Protein AF-A0A2J6S8H1-F1 (afdb_monomer_lite)

Radius of gyration: 20.39 Å; chains: 1; bounding box: 38×43×84 Å

Structure (mmCIF, N/CA/C/O backbone):
data_AF-A0A2J6S8H1-F1
#
_entry.id   AF-A0A2J6S8H1-F1
#
loop_
_atom_site.group_PDB
_atom_site.id
_atom_site.type_symbol
_atom_site.label_atom_id
_atom_site.label_alt_id
_atom_site.label_comp_id
_atom_site.label_asym_id
_atom_site.label_entity_id
_atom_site.label_seq_id
_atom_site.pdbx_PDB_ins_code
_atom_site.Cartn_x
_atom_site.Cartn_y
_atom_site.Cartn_z
_atom_site.occupancy
_atom_site.B_iso_or_equiv
_atom_site.auth_seq_id
_atom_site.auth_comp_id
_atom_site.auth_asym_id
_atom_site.auth_atom_id
_atom_site.pdbx_PDB_model_num
ATOM 1 N N . MET A 1 1 ? 2.948 19.031 67.220 1.00 46.66 1 MET A N 1
ATOM 2 C CA . MET A 1 1 ? 2.967 17.774 66.446 1.00 46.66 1 MET A CA 1
ATOM 3 C C . MET A 1 1 ? 2.296 18.075 65.120 1.00 46.66 1 MET A C 1
ATOM 5 O O . MET A 1 1 ? 1.079 18.167 65.084 1.00 46.66 1 MET A O 1
ATOM 9 N N . SER A 1 2 ? 3.087 18.377 64.091 1.00 44.38 2 SER A N 1
ATOM 10 C CA . SER A 1 2 ? 2.578 18.740 62.766 1.00 44.38 2 SER A CA 1
ATOM 11 C C . SER A 1 2 ? 2.609 17.500 61.887 1.00 44.38 2 SER A C 1
ATOM 13 O O . SER A 1 2 ? 3.680 16.959 61.618 1.00 44.38 2 SER A O 1
ATOM 15 N N . SER A 1 3 ? 1.433 17.024 61.498 1.00 51.28 3 SER A N 1
ATOM 16 C CA . SER A 1 3 ? 1.274 15.917 60.564 1.00 51.28 3 SER A CA 1
ATOM 17 C C . SER A 1 3 ? 1.615 16.411 59.159 1.00 51.28 3 SER A C 1
ATOM 19 O O . SER A 1 3 ? 0.850 17.172 58.571 1.00 51.28 3 SER A O 1
ATOM 21 N N . ASN A 1 4 ? 2.766 15.994 58.631 1.00 50.28 4 ASN A N 1
ATOM 22 C CA . ASN A 1 4 ? 3.055 16.100 57.205 1.00 50.28 4 ASN A CA 1
ATOM 23 C C . ASN A 1 4 ? 2.111 15.142 56.468 1.00 50.28 4 ASN A C 1
ATOM 25 O O . ASN A 1 4 ? 2.288 13.926 56.533 1.00 50.28 4 ASN A O 1
ATOM 29 N N . LEU A 1 5 ? 1.098 15.691 55.794 1.00 55.69 5 LEU A N 1
ATOM 30 C CA . LEU A 1 5 ? 0.393 14.976 54.737 1.00 55.69 5 LEU A CA 1
ATOM 31 C C . LEU A 1 5 ? 1.364 14.825 53.566 1.00 55.69 5 LEU A C 1
ATOM 33 O O . LEU A 1 5 ? 1.708 15.799 52.905 1.00 55.69 5 LEU A O 1
ATOM 37 N N . SER A 1 6 ? 1.847 13.606 53.354 1.00 58.78 6 SER A N 1
ATOM 38 C CA . SER A 1 6 ? 2.499 13.231 52.106 1.00 58.78 6 SER A CA 1
ATOM 39 C C . SER A 1 6 ? 1.424 13.092 51.035 1.00 58.78 6 SER A C 1
ATOM 41 O O . SER A 1 6 ? 0.525 12.261 51.174 1.00 58.78 6 SER A O 1
ATOM 43 N N . ASP A 1 7 ? 1.511 13.911 49.990 1.00 62.19 7 ASP A N 1
ATOM 44 C CA . ASP A 1 7 ? 0.721 13.726 48.776 1.00 62.19 7 ASP A CA 1
ATOM 45 C C . ASP A 1 7 ? 0.947 12.308 48.217 1.00 62.19 7 ASP A C 1
ATOM 47 O O . ASP A 1 7 ? 2.074 11.793 48.273 1.00 62.19 7 ASP A O 1
ATOM 51 N N . PRO A 1 8 ? -0.095 11.642 47.688 1.00 61.19 8 PRO A N 1
ATOM 52 C CA . PRO A 1 8 ? 0.080 10.351 47.045 1.00 61.19 8 PRO A CA 1
ATOM 53 C C . PRO A 1 8 ? 0.972 10.506 45.802 1.00 61.19 8 PRO A C 1
ATOM 55 O O . PRO A 1 8 ? 0.865 11.507 45.086 1.00 61.19 8 PRO A O 1
ATOM 58 N N . PRO A 1 9 ? 1.841 9.524 45.506 1.00 57.84 9 PRO A N 1
ATOM 59 C CA . PRO A 1 9 ? 2.640 9.552 44.294 1.00 57.84 9 PRO A CA 1
ATOM 60 C C . PRO A 1 9 ? 1.706 9.542 43.083 1.00 57.84 9 PRO A C 1
ATOM 62 O O . PRO A 1 9 ? 0.873 8.647 42.929 1.00 57.84 9 PRO A O 1
ATOM 65 N N . ILE A 1 10 ? 1.855 10.554 42.228 1.00 55.47 10 ILE A N 1
ATOM 66 C CA . ILE A 1 10 ? 1.259 10.592 40.895 1.00 55.47 10 ILE A CA 1
ATOM 67 C C . ILE A 1 10 ? 1.751 9.332 40.181 1.00 55.47 10 ILE A C 1
ATOM 69 O O . ILE A 1 10 ? 2.945 9.185 39.917 1.00 55.47 10 ILE A O 1
ATOM 73 N N . SER A 1 11 ? 0.839 8.389 39.946 1.00 52.41 11 SER A N 1
ATOM 74 C CA . SER A 1 11 ? 1.116 7.220 39.118 1.00 52.41 11 SER A CA 1
ATOM 75 C C . SER A 1 11 ? 1.565 7.743 37.751 1.00 52.41 11 SER A C 1
ATOM 77 O O . SER A 1 11 ? 0.863 8.600 37.207 1.00 52.41 11 SER A O 1
ATOM 79 N N . PRO A 1 12 ? 2.723 7.324 37.207 1.00 50.91 12 PRO A N 1
ATOM 80 C CA . PRO A 1 12 ? 3.054 7.674 35.841 1.00 50.91 12 PRO A CA 1
ATOM 81 C C . PRO A 1 12 ? 1.956 7.060 34.978 1.00 50.91 12 PRO A C 1
ATOM 83 O O . PRO A 1 12 ? 1.845 5.841 34.877 1.00 50.91 12 PRO A O 1
ATOM 86 N N . GLU A 1 13 ? 1.090 7.901 34.415 1.00 48.16 13 GLU A N 1
ATOM 87 C CA . GLU A 1 13 ? 0.293 7.494 33.272 1.00 48.16 13 GLU A CA 1
ATOM 88 C C . GLU A 1 13 ? 1.306 7.021 32.231 1.00 48.16 13 GLU A C 1
ATOM 90 O O . GLU A 1 13 ? 2.008 7.838 31.627 1.00 48.16 13 GLU A O 1
ATOM 95 N N . ASP A 1 14 ? 1.427 5.700 32.077 1.00 43.25 14 ASP A N 1
ATOM 96 C CA . ASP A 1 14 ? 2.085 5.054 30.950 1.00 43.25 14 ASP A CA 1
ATOM 97 C C . ASP A 1 14 ? 1.321 5.481 29.695 1.00 43.25 14 ASP A C 1
ATOM 99 O O . ASP A 1 14 ? 0.486 4.770 29.133 1.00 43.25 14 ASP A O 1
ATOM 103 N N . THR A 1 15 ? 1.592 6.705 29.256 1.00 48.50 15 THR A N 1
ATOM 104 C CA . THR A 1 15 ? 1.266 7.208 27.936 1.00 48.50 15 THR A CA 1
ATOM 105 C C . THR A 1 15 ? 2.182 6.448 27.002 1.00 48.50 15 THR A C 1
ATOM 107 O O . THR A 1 15 ? 3.254 6.916 26.625 1.00 48.50 15 THR A O 1
ATOM 110 N N . THR A 1 16 ? 1.779 5.215 26.688 1.00 57.75 16 THR A N 1
ATOM 111 C CA . THR A 1 16 ? 2.450 4.337 25.737 1.00 57.75 16 THR A CA 1
ATOM 112 C C . THR A 1 16 ? 2.501 5.097 24.421 1.00 57.75 16 THR A C 1
ATOM 114 O O . THR A 1 16 ? 1.522 5.195 23.681 1.00 57.75 16 THR A O 1
ATOM 117 N N . THR A 1 17 ? 3.622 5.769 24.193 1.00 70.94 17 THR A N 1
ATOM 118 C CA . THR A 1 17 ? 3.774 6.691 23.081 1.00 70.94 17 THR A CA 1
ATOM 119 C C . THR A 1 17 ? 4.040 5.823 21.865 1.00 70.94 17 THR A C 1
ATOM 121 O O . THR A 1 17 ? 5.000 5.052 21.851 1.00 70.94 17 THR A O 1
ATOM 124 N N . LEU A 1 18 ? 3.156 5.878 20.866 1.00 82.06 18 LEU A N 1
ATOM 125 C CA . LEU A 1 18 ? 3.321 5.076 19.654 1.00 82.06 18 LEU A CA 1
ATOM 126 C C . LEU A 1 18 ? 4.659 5.431 18.980 1.00 82.06 18 LEU A C 1
ATOM 128 O O . LEU A 1 18 ? 4.986 6.620 18.885 1.00 82.06 18 LEU A O 1
ATOM 132 N N . PRO A 1 19 ? 5.432 4.436 18.506 1.00 85.88 19 PRO A N 1
ATOM 133 C CA . PRO A 1 19 ? 6.733 4.691 17.905 1.00 85.88 19 PRO A CA 1
ATOM 134 C C . PRO A 1 19 ? 6.564 5.509 16.630 1.00 85.88 19 PRO A C 1
ATOM 136 O O . PRO A 1 19 ? 5.850 5.108 15.713 1.00 85.88 19 PRO A O 1
ATOM 139 N N . SER A 1 20 ? 7.233 6.658 16.560 1.00 86.75 20 SER A N 1
ATOM 140 C CA . SER A 1 20 ? 7.183 7.501 15.372 1.00 86.75 20 SER A CA 1
ATOM 141 C C . SER A 1 20 ? 7.892 6.824 14.197 1.00 86.75 20 SER A C 1
ATOM 143 O O . SER A 1 20 ? 8.969 6.244 14.333 1.00 86.75 20 SER A O 1
ATOM 145 N N . HIS A 1 21 ? 7.291 6.917 13.010 1.00 93.25 21 HIS A N 1
ATOM 146 C CA . HIS A 1 21 ? 7.894 6.445 11.768 1.00 93.25 21 HIS A CA 1
ATOM 147 C C . HIS A 1 21 ? 7.680 7.492 10.666 1.00 93.25 21 HIS A C 1
ATOM 149 O O . HIS A 1 21 ? 6.562 7.988 10.532 1.00 93.25 21 HIS A O 1
ATOM 155 N N . PRO A 1 22 ? 8.686 7.828 9.834 1.00 90.88 22 PRO A N 1
ATOM 156 C CA . PRO A 1 22 ? 8.583 8.912 8.845 1.00 90.88 22 PRO A CA 1
ATOM 157 C C . PRO A 1 22 ? 7.458 8.734 7.811 1.00 90.88 22 PRO A C 1
ATOM 159 O O . PRO A 1 22 ? 6.996 9.709 7.226 1.00 90.88 22 PRO A O 1
ATOM 162 N N . THR A 1 23 ? 6.998 7.503 7.581 1.00 94.88 23 THR A N 1
ATOM 163 C CA . THR A 1 23 ? 5.874 7.216 6.670 1.00 94.88 23 THR A CA 1
ATOM 164 C C . THR A 1 23 ? 4.516 7.172 7.349 1.00 94.88 23 THR A C 1
ATOM 166 O O . THR A 1 23 ? 3.512 7.152 6.639 1.00 94.88 23 THR A O 1
ATOM 169 N N . LEU A 1 24 ? 4.474 7.125 8.683 1.00 96.31 24 LEU A N 1
ATOM 170 C CA . LEU A 1 24 ? 3.252 7.005 9.465 1.00 96.31 24 LEU A CA 1
ATOM 171 C C . LEU A 1 24 ? 2.921 8.350 10.101 1.00 96.31 24 LEU A C 1
ATOM 173 O O . LEU A 1 24 ? 3.718 8.928 10.835 1.00 96.31 24 LEU A O 1
ATOM 177 N N . LYS A 1 25 ? 1.717 8.850 9.845 1.00 95.94 25 LYS A N 1
ATOM 178 C CA . LYS A 1 25 ? 1.231 10.086 10.459 1.00 95.94 25 LYS A CA 1
ATOM 179 C C . LYS A 1 25 ? -0.225 9.937 10.846 1.00 95.94 25 LYS A C 1
ATOM 181 O O . LYS A 1 25 ? -1.050 9.584 10.011 1.00 95.94 25 LYS A O 1
ATOM 186 N N . ILE A 1 26 ? -0.560 10.264 12.087 1.00 93.56 26 ILE A N 1
ATOM 187 C CA . ILE A 1 26 ? -1.957 10.337 12.513 1.00 93.56 26 ILE A CA 1
ATOM 188 C C . ILE A 1 26 ? -2.487 11.752 12.276 1.00 93.56 26 ILE A C 1
ATOM 190 O O . ILE A 1 26 ? -1.808 12.749 12.519 1.00 93.56 26 ILE A O 1
ATOM 194 N N . THR A 1 27 ? -3.715 11.858 11.779 1.00 93.31 27 THR A N 1
ATOM 195 C CA . THR A 1 27 ? -4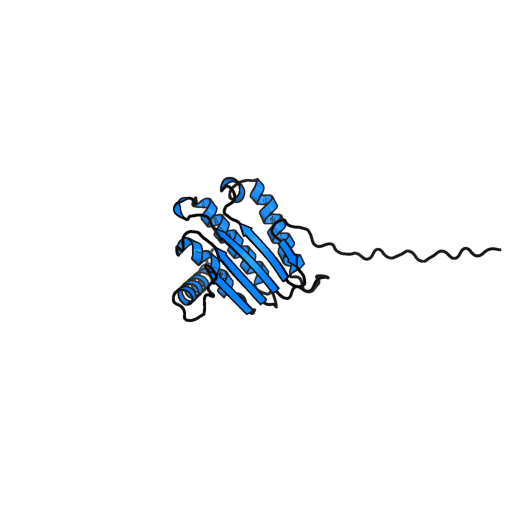.478 13.110 11.728 1.00 93.31 27 THR A CA 1
ATOM 196 C C . THR A 1 27 ? -5.926 12.804 12.113 1.00 93.31 27 THR A C 1
ATOM 198 O O . THR A 1 27 ? -6.667 12.172 11.358 1.00 93.31 27 THR A O 1
ATOM 201 N N . GLY A 1 28 ? -6.323 13.196 13.328 1.00 90.88 28 GLY A N 1
ATOM 202 C CA . GLY A 1 28 ? -7.595 12.779 13.928 1.00 90.88 28 GLY A CA 1
ATOM 203 C C . GLY A 1 28 ? -7.645 11.261 14.141 1.00 90.88 28 GLY A C 1
ATOM 204 O O . GLY A 1 28 ? -6.770 10.701 14.791 1.00 90.88 28 GLY A O 1
ATOM 205 N N . ILE A 1 29 ? -8.649 10.601 13.555 1.00 93.31 29 ILE A N 1
ATOM 206 C CA . ILE A 1 29 ? -8.831 9.132 13.567 1.00 93.31 29 ILE A CA 1
ATOM 207 C C . ILE A 1 29 ? -8.295 8.449 12.295 1.00 93.31 29 ILE A C 1
ATOM 209 O O . ILE A 1 29 ? -8.633 7.297 12.009 1.00 93.31 29 ILE A O 1
ATOM 213 N N . THR A 1 30 ? -7.521 9.181 11.483 1.00 95.75 30 THR A N 1
ATOM 214 C CA . THR A 1 30 ? -6.939 8.673 10.236 1.00 95.75 30 THR A CA 1
ATOM 215 C C . THR A 1 30 ? -5.449 8.417 10.410 1.00 95.75 30 THR A C 1
ATOM 217 O O . THR A 1 30 ? -4.700 9.337 10.737 1.00 95.75 30 THR A O 1
ATOM 220 N N . LEU A 1 31 ? -5.014 7.188 10.132 1.00 96.81 31 LEU A N 1
ATOM 221 C CA . LEU A 1 31 ? -3.607 6.858 9.947 1.00 96.81 31 LEU A CA 1
ATOM 222 C C . LEU A 1 31 ? -3.241 7.036 8.473 1.00 96.81 31 LEU A C 1
ATOM 224 O O . LEU A 1 31 ? -3.841 6.422 7.592 1.00 96.81 31 LEU A O 1
ATOM 228 N N . HIS A 1 32 ? -2.250 7.872 8.206 1.00 97.75 32 HIS A N 1
ATOM 229 C CA . HIS A 1 32 ? -1.644 8.044 6.896 1.00 97.75 32 HIS A CA 1
ATOM 230 C C . HIS A 1 32 ? -0.388 7.180 6.812 1.00 97.75 32 HIS A C 1
ATOM 232 O O . HIS A 1 32 ? 0.468 7.272 7.687 1.00 97.75 32 HIS A O 1
ATOM 238 N N . LEU A 1 33 ? -0.282 6.379 5.753 1.00 98.00 33 LEU A N 1
ATOM 239 C CA . LEU A 1 33 ? 0.896 5.593 5.399 1.00 98.00 33 LEU A CA 1
ATOM 240 C C . LEU A 1 33 ? 1.380 6.024 4.011 1.00 98.00 33 LEU A C 1
ATOM 242 O O . LEU A 1 33 ? 0.708 5.750 3.019 1.00 98.00 33 LEU A O 1
ATOM 246 N N . THR A 1 34 ? 2.537 6.675 3.928 1.00 97.06 34 THR A N 1
ATOM 247 C CA . THR A 1 34 ? 3.093 7.177 2.660 1.00 97.06 34 THR A CA 1
ATOM 248 C C . THR A 1 34 ? 4.322 6.378 2.247 1.00 97.06 34 THR A C 1
ATOM 250 O O . THR A 1 34 ? 5.337 6.416 2.933 1.00 97.06 34 THR A O 1
ATOM 253 N N . LEU A 1 35 ? 4.260 5.688 1.110 1.00 95.50 35 LEU A N 1
ATOM 254 C CA . LEU A 1 35 ? 5.401 5.005 0.498 1.00 95.50 35 LEU A CA 1
ATOM 255 C C . LEU A 1 35 ? 5.739 5.678 -0.830 1.00 95.50 35 LEU A C 1
ATOM 257 O O . LEU A 1 35 ? 5.048 5.483 -1.834 1.00 95.50 35 LEU A O 1
ATOM 261 N N . ASP A 1 36 ? 6.808 6.467 -0.820 1.00 93.81 36 ASP A N 1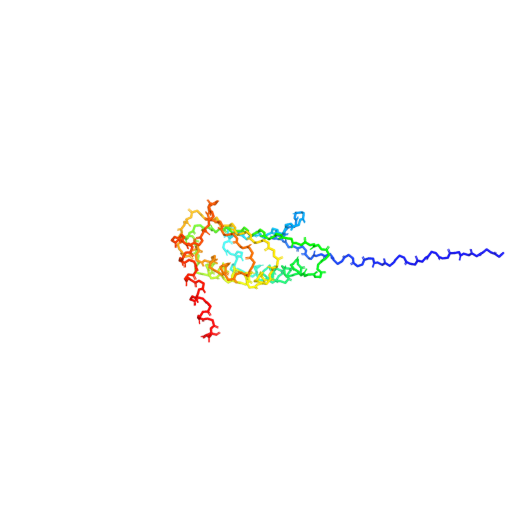
ATOM 262 C CA . ASP A 1 36 ? 7.287 7.178 -1.999 1.00 93.81 36 ASP A CA 1
ATOM 263 C C . ASP A 1 36 ? 8.521 6.499 -2.603 1.00 93.81 36 ASP A C 1
ATOM 265 O O . ASP A 1 36 ? 9.664 6.746 -2.217 1.00 93.81 36 ASP A O 1
ATOM 269 N N . PHE A 1 37 ? 8.290 5.642 -3.596 1.00 92.50 37 PHE A N 1
ATOM 270 C CA . PHE A 1 37 ? 9.356 4.930 -4.293 1.00 92.50 37 PHE A CA 1
ATOM 271 C C . PHE A 1 37 ? 10.109 5.795 -5.316 1.00 92.50 37 PHE A C 1
ATOM 273 O O . PHE A 1 37 ? 10.912 5.254 -6.076 1.00 92.50 37 PHE A O 1
ATOM 280 N N . THR A 1 38 ? 9.858 7.110 -5.370 1.00 89.62 38 THR A N 1
ATOM 281 C CA . THR A 1 38 ? 10.614 8.042 -6.223 1.00 89.62 38 THR A CA 1
ATOM 282 C C . THR A 1 38 ? 11.931 8.504 -5.601 1.00 89.62 38 THR A C 1
ATOM 284 O O . THR A 1 38 ? 12.766 9.065 -6.312 1.00 89.62 38 THR A O 1
ATOM 287 N N . LEU A 1 39 ? 12.166 8.205 -4.314 1.00 81.06 39 LEU A N 1
ATOM 288 C CA . LEU A 1 39 ? 13.495 8.334 -3.707 1.00 81.06 39 LEU A CA 1
ATOM 289 C C . LEU A 1 39 ? 14.548 7.565 -4.531 1.00 81.06 39 LEU A C 1
ATOM 291 O O . LEU A 1 39 ? 14.200 6.576 -5.191 1.00 81.06 39 LEU A O 1
ATOM 295 N N . PRO A 1 40 ? 15.835 7.973 -4.480 1.00 84.69 40 PRO A N 1
ATOM 296 C CA . PRO A 1 40 ? 16.904 7.285 -5.195 1.00 84.69 40 PRO A CA 1
ATOM 297 C C . PRO A 1 40 ? 16.814 5.771 -5.002 1.00 84.69 40 PRO A C 1
ATOM 299 O O . PRO A 1 40 ? 16.689 5.286 -3.878 1.00 84.69 40 PRO A O 1
ATOM 302 N N . SER A 1 41 ? 16.864 5.010 -6.100 1.00 80.88 41 SER A N 1
ATOM 303 C CA . SER A 1 41 ? 16.668 3.551 -6.056 1.00 80.88 41 SER A CA 1
ATOM 304 C C . SER A 1 41 ? 17.629 2.855 -5.087 1.00 80.88 41 SER A C 1
ATOM 306 O O . SER A 1 41 ? 17.270 1.835 -4.507 1.00 80.88 41 SER A O 1
ATOM 308 N N . THR A 1 42 ? 18.814 3.440 -4.884 1.00 86.81 42 THR A N 1
ATOM 309 C CA . THR A 1 42 ? 19.842 2.995 -3.939 1.00 86.81 42 THR A CA 1
ATOM 310 C C . THR A 1 42 ? 19.359 2.936 -2.496 1.00 86.81 42 THR A C 1
ATOM 312 O O . THR A 1 42 ? 19.804 2.048 -1.783 1.00 86.81 42 THR A O 1
ATOM 315 N N . PHE A 1 43 ? 18.433 3.805 -2.075 1.00 91.81 43 PHE A N 1
ATOM 316 C CA . PHE A 1 43 ? 17.824 3.724 -0.748 1.00 91.81 43 PHE A CA 1
ATOM 317 C C . PHE A 1 43 ? 17.060 2.402 -0.609 1.00 91.81 43 PHE A C 1
ATOM 319 O O . PHE A 1 43 ? 17.454 1.542 0.167 1.00 91.81 43 PHE A O 1
ATOM 326 N N . TRP A 1 44 ? 16.040 2.183 -1.447 1.00 92.12 44 TRP A N 1
ATOM 327 C CA . TRP A 1 44 ? 15.127 1.028 -1.383 1.00 92.12 44 TRP A CA 1
ATOM 328 C C . TRP A 1 44 ? 15.788 -0.337 -1.601 1.00 92.12 44 TRP A C 1
ATOM 330 O O . TRP A 1 44 ? 15.211 -1.367 -1.255 1.00 92.12 44 TRP A O 1
ATOM 340 N N . THR A 1 45 ? 16.962 -0.374 -2.224 1.00 92.75 45 THR A N 1
ATOM 341 C CA . THR A 1 45 ? 17.712 -1.617 -2.451 1.00 92.75 45 THR A CA 1
ATOM 342 C C . THR A 1 45 ? 18.991 -1.711 -1.623 1.00 92.75 45 THR A C 1
ATOM 344 O O . THR A 1 45 ? 19.697 -2.708 -1.746 1.00 92.75 45 THR A O 1
ATOM 347 N N . GLY A 1 46 ? 19.317 -0.684 -0.838 1.00 91.69 46 GLY A N 1
ATOM 348 C CA . GLY A 1 46 ? 20.542 -0.589 -0.048 1.00 91.69 46 GLY A CA 1
ATOM 349 C C . GLY A 1 46 ? 20.348 -0.965 1.420 1.00 91.69 46 GLY A C 1
ATOM 350 O O . GLY A 1 46 ? 19.252 -1.311 1.863 1.00 91.69 46 GLY A O 1
ATOM 351 N N . GLU A 1 47 ? 21.434 -0.878 2.187 1.00 94.25 47 GLU A N 1
ATOM 352 C CA . GLU A 1 47 ? 21.456 -1.255 3.606 1.00 94.25 47 GLU A CA 1
ATOM 353 C C . GLU A 1 47 ? 20.576 -0.352 4.476 1.00 94.25 47 GLU A C 1
ATOM 355 O O . GLU A 1 47 ? 19.932 -0.844 5.398 1.00 94.25 47 GLU A O 1
ATOM 360 N N . GLU A 1 48 ? 20.463 0.939 4.144 1.00 90.50 48 GLU A N 1
ATOM 361 C CA . GLU A 1 48 ? 19.633 1.910 4.875 1.00 90.50 48 GLU A CA 1
ATOM 362 C C . GLU A 1 48 ? 18.141 1.544 4.879 1.00 90.50 48 GLU A C 1
ATOM 364 O O . GLU A 1 48 ? 17.419 1.836 5.836 1.00 90.50 48 GLU A O 1
ATOM 369 N N . PHE A 1 49 ? 17.663 0.856 3.838 1.00 94.06 49 PHE A N 1
ATOM 370 C CA . PHE A 1 49 ? 16.277 0.405 3.777 1.00 94.06 49 PHE A CA 1
ATOM 371 C C . PHE A 1 49 ? 15.985 -0.760 4.727 1.00 94.06 49 PHE A C 1
ATOM 373 O O . PHE A 1 49 ? 14.835 -0.949 5.117 1.00 94.06 49 PHE A O 1
ATOM 380 N N . ILE A 1 50 ? 16.988 -1.537 5.142 1.00 94.38 50 ILE A N 1
ATOM 381 C CA . ILE A 1 50 ? 16.786 -2.688 6.031 1.00 94.38 50 ILE A CA 1
ATOM 382 C C . ILE A 1 50 ? 16.194 -2.263 7.389 1.00 94.38 50 ILE A C 1
ATOM 384 O O . ILE A 1 50 ? 15.103 -2.751 7.711 1.00 94.38 50 ILE A O 1
ATOM 388 N N . PRO A 1 51 ? 16.827 -1.359 8.171 1.00 95.19 51 PRO A N 1
ATOM 389 C CA . PRO A 1 51 ? 16.269 -0.907 9.444 1.00 95.19 51 PRO A CA 1
ATOM 390 C C . PRO A 1 51 ? 14.985 -0.094 9.254 1.00 95.19 51 PRO A C 1
ATOM 392 O O . PRO A 1 51 ? 14.061 -0.236 10.048 1.00 95.19 51 PRO A O 1
ATOM 395 N N . TYR A 1 52 ? 14.881 0.694 8.180 1.00 94.06 52 TYR A N 1
ATOM 396 C CA . TYR A 1 52 ? 13.666 1.441 7.840 1.00 94.06 52 TYR A CA 1
ATOM 397 C C . TYR A 1 52 ? 12.461 0.523 7.586 1.00 94.06 52 TYR A C 1
ATOM 399 O O . TYR A 1 52 ? 11.357 0.757 8.067 1.00 94.06 52 TYR A O 1
ATOM 407 N N . ARG A 1 53 ? 12.657 -0.560 6.827 1.00 95.88 53 ARG A N 1
ATOM 408 C CA . ARG A 1 53 ? 11.607 -1.546 6.567 1.00 95.88 53 ARG A CA 1
ATOM 409 C C . ARG A 1 53 ? 11.203 -2.255 7.853 1.00 95.88 53 ARG A C 1
ATOM 411 O O . ARG A 1 53 ? 10.012 -2.465 8.055 1.00 95.88 53 ARG A O 1
ATOM 418 N N . ALA A 1 54 ? 12.174 -2.660 8.671 1.00 95.38 54 ALA A N 1
ATOM 419 C CA . ALA A 1 54 ? 11.903 -3.340 9.933 1.00 95.38 54 ALA A CA 1
ATOM 420 C C . ALA A 1 54 ? 11.053 -2.453 10.854 1.00 95.38 54 ALA A C 1
ATOM 422 O O . ALA A 1 54 ? 9.942 -2.837 11.207 1.00 95.38 54 ALA A O 1
ATOM 423 N N . SER A 1 55 ? 11.492 -1.217 11.108 1.00 95.88 55 SER A N 1
ATOM 424 C CA . SER A 1 55 ? 10.763 -0.287 11.973 1.00 95.88 55 SER A CA 1
ATOM 425 C C . SER A 1 55 ? 9.359 0.031 11.457 1.00 95.88 55 SER A C 1
ATOM 427 O O . SER A 1 55 ? 8.428 0.097 12.257 1.00 95.88 55 SER A O 1
ATOM 429 N N . LEU A 1 56 ? 9.156 0.159 10.139 1.00 96.56 56 LEU A N 1
ATOM 430 C CA . LEU A 1 56 ? 7.822 0.314 9.555 1.00 96.56 56 LEU A CA 1
ATOM 431 C C . LEU A 1 56 ? 6.916 -0.888 9.850 1.00 96.56 56 LEU A C 1
ATOM 433 O O . LEU A 1 56 ? 5.772 -0.712 10.275 1.00 96.56 56 LEU A O 1
ATOM 437 N N . LEU A 1 57 ? 7.405 -2.100 9.576 1.00 96.44 57 LEU A N 1
ATOM 438 C CA . LEU A 1 57 ? 6.618 -3.326 9.719 1.00 96.44 57 LEU A CA 1
ATOM 439 C C . LEU A 1 57 ? 6.323 -3.658 11.186 1.00 96.44 57 LEU A C 1
ATOM 441 O O . LEU A 1 57 ? 5.266 -4.223 11.458 1.00 96.44 57 LEU A O 1
ATOM 445 N N . ASP A 1 58 ? 7.198 -3.248 12.102 1.00 94.81 58 ASP A N 1
ATOM 446 C CA . ASP A 1 58 ? 7.007 -3.396 13.546 1.00 94.81 58 ASP A CA 1
ATOM 447 C C . ASP A 1 58 ? 6.075 -2.316 14.115 1.00 94.81 58 ASP A C 1
ATOM 449 O O . ASP A 1 58 ? 5.249 -2.594 14.984 1.00 94.81 58 ASP A O 1
ATOM 453 N N . SER A 1 59 ? 6.154 -1.082 13.603 1.00 94.00 59 SER A N 1
ATOM 454 C CA . SER A 1 59 ? 5.355 0.039 14.114 1.00 94.00 59 SER A CA 1
ATOM 455 C C . SER A 1 59 ? 3.906 -0.015 13.640 1.00 94.00 59 SER A C 1
ATOM 457 O O . SER A 1 59 ? 2.997 0.187 14.439 1.00 94.00 59 SER A O 1
ATOM 459 N N . LEU A 1 60 ? 3.660 -0.290 12.351 1.00 95.12 60 LEU A N 1
ATOM 460 C CA . LEU A 1 60 ? 2.319 -0.221 11.753 1.00 95.12 60 LEU A CA 1
ATOM 461 C C . LEU A 1 60 ? 1.247 -1.009 12.542 1.00 95.12 60 LEU A C 1
ATOM 463 O O . LEU A 1 60 ? 0.180 -0.442 12.784 1.00 95.12 60 LEU A O 1
ATOM 467 N N . PRO A 1 61 ? 1.483 -2.258 12.991 1.00 93.31 61 PRO A N 1
ATOM 468 C CA . PRO A 1 61 ? 0.504 -3.006 13.778 1.00 93.31 61 PRO A CA 1
ATOM 469 C C . PRO A 1 61 ? 0.132 -2.335 15.102 1.00 93.31 61 PRO A C 1
ATOM 471 O O . PRO A 1 61 ? -1.018 -2.431 15.519 1.00 93.31 61 PRO A O 1
ATOM 474 N N . LEU A 1 62 ? 1.062 -1.620 15.743 1.00 92.19 62 LEU A N 1
ATOM 475 C CA . LEU A 1 62 ? 0.815 -0.943 17.020 1.00 92.19 62 LEU A CA 1
ATOM 476 C C . LEU A 1 62 ? -0.212 0.182 16.867 1.00 92.19 62 LEU A C 1
ATOM 478 O O . LEU A 1 62 ? -1.073 0.354 17.725 1.00 92.19 62 LEU A O 1
ATOM 482 N N . TYR A 1 63 ? -0.182 0.889 15.735 1.00 91.62 63 TYR A N 1
ATOM 483 C CA . TYR A 1 63 ? -1.184 1.904 15.403 1.00 91.62 63 TYR A CA 1
ATOM 484 C C . TYR A 1 63 ? -2.570 1.313 15.130 1.00 91.62 63 TYR A C 1
ATOM 486 O O . TYR A 1 63 ? -3.578 1.976 15.359 1.00 91.62 63 TYR A O 1
ATOM 494 N N . LEU A 1 64 ? -2.623 0.092 14.595 1.00 90.19 64 LEU A N 1
ATOM 495 C CA . LEU A 1 64 ? -3.863 -0.575 14.190 1.00 90.19 64 LEU A CA 1
ATOM 496 C C . LEU A 1 64 ? -4.421 -1.504 15.274 1.00 90.19 64 LEU A C 1
ATOM 498 O O . LEU A 1 64 ? -5.503 -2.066 15.096 1.00 90.19 64 LEU A O 1
ATOM 502 N N . SER A 1 65 ? -3.686 -1.685 16.374 1.00 84.81 65 SER A N 1
ATOM 503 C CA . SER A 1 65 ? -4.078 -2.566 17.466 1.00 84.81 65 SER A CA 1
ATOM 504 C C . SER A 1 65 ? -5.356 -2.058 18.145 1.00 84.81 65 SER A C 1
ATOM 506 O O . SER A 1 65 ? -5.443 -0.867 18.453 1.00 84.81 65 SER A O 1
ATOM 508 N N . PRO A 1 66 ? -6.313 -2.943 18.488 1.00 74.69 66 PRO A N 1
ATOM 509 C CA . PRO A 1 66 ? -7.471 -2.587 19.311 1.00 74.69 66 PRO A CA 1
ATOM 510 C C . PRO A 1 66 ? -7.085 -2.034 20.687 1.00 74.69 66 PRO A C 1
ATOM 512 O O . PRO A 1 66 ? -7.879 -1.348 21.320 1.00 74.69 66 PRO A O 1
ATOM 515 N N . THR A 1 67 ? -5.878 -2.359 21.157 1.00 77.06 67 THR A N 1
ATOM 516 C CA . THR A 1 67 ? -5.332 -1.906 22.442 1.00 77.06 67 THR A CA 1
ATOM 517 C C . THR A 1 67 ? -4.636 -0.550 22.350 1.00 77.06 67 THR A C 1
ATOM 519 O O . THR A 1 67 ? -4.119 -0.072 23.355 1.00 77.06 67 THR A O 1
ATOM 522 N N . SER A 1 68 ? -4.564 0.052 21.160 1.00 76.94 68 SER A N 1
ATOM 523 C CA . SER A 1 68 ? -4.000 1.387 20.995 1.00 76.94 68 SER A CA 1
ATOM 524 C C . SER A 1 68 ? -4.868 2.407 21.727 1.00 76.94 68 SER A C 1
ATOM 526 O O . SER A 1 68 ? -6.095 2.391 21.619 1.00 76.94 68 SER A O 1
ATOM 528 N N . THR A 1 69 ? -4.229 3.334 22.438 1.00 73.06 69 THR A N 1
ATOM 529 C CA . THR A 1 69 ? -4.901 4.469 23.091 1.00 73.06 69 THR A CA 1
ATOM 530 C C . THR A 1 69 ? -5.589 5.392 22.081 1.00 73.06 69 THR A C 1
ATOM 532 O O . THR A 1 69 ? -6.455 6.184 22.451 1.00 73.06 69 THR A O 1
ATOM 535 N N . GLN A 1 70 ? -5.241 5.273 20.795 1.00 79.94 70 GLN A N 1
ATOM 536 C CA . GLN A 1 70 ? -5.814 6.047 19.708 1.00 79.94 70 GLN A CA 1
ATOM 537 C C . GLN A 1 70 ? -6.652 5.166 18.777 1.00 79.94 70 GLN A C 1
ATOM 539 O O . GLN A 1 70 ? -6.142 4.287 18.086 1.00 79.94 70 GLN A O 1
ATOM 544 N N . THR A 1 71 ? -7.956 5.441 18.707 1.00 86.50 71 THR A N 1
ATOM 545 C CA . THR A 1 71 ? -8.866 4.731 17.802 1.00 86.50 71 THR A CA 1
ATOM 546 C C . THR A 1 71 ? -8.658 5.185 16.355 1.00 86.50 71 THR A C 1
ATOM 548 O O . THR A 1 71 ? -9.069 6.279 15.962 1.00 86.50 71 THR A O 1
ATOM 551 N N . ILE A 1 72 ? -8.045 4.326 15.540 1.00 92.75 72 ILE A N 1
ATOM 552 C CA . ILE A 1 72 ? -7.921 4.530 14.093 1.00 92.75 72 ILE A CA 1
ATOM 553 C C . ILE A 1 72 ? -9.149 3.948 13.393 1.00 92.75 72 ILE A C 1
ATOM 555 O O . ILE A 1 72 ? -9.351 2.738 13.371 1.00 92.75 72 ILE A O 1
ATOM 559 N N . ALA A 1 73 ? -9.961 4.810 12.781 1.00 92.69 73 ALA A N 1
ATOM 560 C CA . ALA A 1 73 ? -11.137 4.399 12.007 1.00 92.69 73 ALA A CA 1
ATOM 561 C C . ALA A 1 73 ? -10.855 4.323 10.499 1.00 92.69 73 ALA A C 1
ATOM 563 O O . ALA A 1 73 ? -11.560 3.632 9.756 1.00 92.69 73 ALA A O 1
ATOM 564 N N . LYS A 1 74 ? -9.833 5.052 10.034 1.00 95.62 74 LYS A N 1
ATOM 565 C CA . LYS A 1 74 ? -9.458 5.124 8.622 1.00 95.62 74 LYS A CA 1
ATOM 566 C C . LYS A 1 74 ? -7.954 4.950 8.439 1.00 95.62 74 LYS A C 1
ATOM 568 O O . LYS A 1 74 ? -7.163 5.614 9.098 1.00 95.62 74 LYS A O 1
ATOM 573 N N . LEU A 1 75 ? -7.571 4.124 7.475 1.00 97.25 75 LEU A N 1
ATOM 574 C CA . LEU A 1 75 ? -6.209 3.991 6.978 1.00 97.25 75 LEU A CA 1
ATOM 575 C C . LEU A 1 75 ? -6.140 4.536 5.549 1.00 97.25 75 LEU A C 1
ATOM 577 O O . LEU A 1 75 ? -6.826 4.047 4.651 1.00 97.25 75 LEU A O 1
ATOM 581 N N . LEU A 1 76 ? -5.308 5.551 5.332 1.00 97.94 76 LEU A N 1
ATOM 582 C CA . LEU A 1 76 ? -5.039 6.128 4.020 1.00 97.94 76 LEU A CA 1
ATOM 583 C C . LEU A 1 76 ? -3.611 5.779 3.589 1.00 97.94 76 LEU A C 1
ATOM 585 O O . LEU A 1 76 ? -2.648 6.289 4.154 1.00 97.94 76 LEU A O 1
ATOM 589 N N . ILE A 1 77 ? -3.482 4.923 2.578 1.00 98.25 77 ILE A N 1
ATOM 590 C CA . ILE A 1 77 ? -2.200 4.463 2.035 1.00 98.25 77 ILE A CA 1
ATOM 591 C C . ILE A 1 77 ? -1.918 5.218 0.742 1.00 98.25 77 ILE A C 1
ATOM 593 O O . ILE A 1 77 ? -2.691 5.123 -0.208 1.00 98.25 77 ILE A O 1
ATOM 597 N N . HIS A 1 78 ? -0.818 5.956 0.683 1.00 97.88 78 HIS A N 1
ATOM 598 C CA . HIS A 1 78 ? -0.334 6.618 -0.524 1.00 97.88 78 HIS A CA 1
ATOM 599 C C . HIS A 1 78 ? 0.868 5.851 -1.077 1.00 97.88 78 HIS A C 1
ATOM 601 O O . HIS A 1 78 ? 1.849 5.639 -0.369 1.00 97.88 78 HIS A O 1
ATOM 607 N N . LEU A 1 79 ? 0.782 5.434 -2.338 1.00 96.88 79 LEU A N 1
ATOM 608 C CA . LEU A 1 79 ? 1.811 4.698 -3.060 1.00 96.88 79 LEU A CA 1
ATOM 609 C C . LEU A 1 79 ? 2.229 5.511 -4.285 1.00 96.88 79 LEU A C 1
ATOM 611 O O . LEU A 1 79 ? 1.435 5.653 -5.217 1.00 96.88 79 LEU A O 1
ATOM 615 N N . THR A 1 80 ? 3.469 5.993 -4.304 1.00 94.94 80 THR A N 1
ATOM 616 C CA . THR A 1 80 ? 4.029 6.740 -5.441 1.00 94.94 80 THR A CA 1
ATOM 617 C C . THR A 1 80 ? 5.136 5.922 -6.087 1.00 94.94 80 THR A C 1
ATOM 619 O O . THR A 1 80 ? 6.098 5.543 -5.424 1.00 94.94 80 THR A O 1
ATOM 622 N N . PHE A 1 81 ? 4.989 5.593 -7.369 1.00 93.75 81 PHE A N 1
ATOM 623 C CA . PHE A 1 81 ? 5.933 4.755 -8.112 1.00 93.75 81 PHE A CA 1
ATOM 624 C C . PHE A 1 81 ? 6.609 5.578 -9.221 1.00 93.75 81 PHE A C 1
ATOM 626 O O . PHE A 1 81 ? 5.907 6.301 -9.928 1.00 93.75 81 PHE A O 1
ATOM 633 N N . PRO A 1 82 ? 7.931 5.439 -9.448 1.00 91.25 82 PRO A N 1
ATOM 634 C CA . PRO A 1 82 ? 8.635 6.139 -10.527 1.00 91.25 82 PRO A CA 1
ATOM 635 C C . PRO A 1 82 ? 8.271 5.566 -11.913 1.00 91.25 82 PRO A C 1
ATOM 637 O O . PRO A 1 82 ? 7.541 4.580 -12.014 1.00 91.25 82 PRO A O 1
ATOM 640 N N . HIS A 1 83 ? 8.802 6.140 -12.999 1.00 88.75 83 HIS A N 1
ATOM 641 C CA . HIS A 1 83 ? 8.650 5.589 -14.360 1.00 88.75 83 HIS A CA 1
ATOM 642 C C . HIS A 1 83 ? 9.108 4.130 -14.434 1.00 88.75 83 HIS A C 1
ATOM 644 O O . HIS A 1 83 ? 10.158 3.787 -13.884 1.00 88.75 83 HIS A O 1
ATOM 650 N N . ARG A 1 84 ? 8.379 3.258 -15.146 1.00 83.44 84 ARG A N 1
ATOM 651 C CA . ARG A 1 84 ? 8.731 1.827 -15.229 1.00 83.44 84 ARG A CA 1
ATOM 652 C C . ARG A 1 84 ? 10.115 1.619 -15.830 1.00 83.44 84 ARG A C 1
ATOM 654 O O . ARG A 1 84 ? 10.872 0.776 -15.353 1.00 83.44 84 ARG A O 1
ATOM 661 N N . ARG A 1 85 ? 10.441 2.378 -16.879 1.00 83.44 85 ARG A N 1
ATOM 662 C CA . ARG A 1 85 ? 11.708 2.262 -17.624 1.00 83.44 85 ARG A CA 1
ATOM 663 C C . ARG A 1 85 ? 12.940 2.581 -16.777 1.00 83.44 85 ARG A C 1
ATOM 665 O O . ARG A 1 85 ? 14.027 2.127 -17.109 1.00 83.44 85 ARG A O 1
ATOM 672 N N . LEU A 1 86 ? 12.758 3.327 -15.689 1.00 80.44 86 LEU A N 1
ATOM 673 C CA . LEU A 1 86 ? 13.828 3.735 -14.782 1.00 80.44 86 LEU A CA 1
ATOM 674 C C . LEU A 1 86 ? 14.019 2.760 -13.609 1.00 80.44 86 LEU A C 1
ATOM 676 O O . LEU A 1 86 ? 14.874 2.985 -12.760 1.00 80.44 86 LEU A O 1
ATOM 680 N N . GLN A 1 87 ? 13.229 1.683 -13.530 1.00 86.81 87 GLN A N 1
ATOM 681 C CA . GLN A 1 87 ? 13.250 0.768 -12.389 1.00 86.81 87 GLN A CA 1
ATOM 682 C C . GLN A 1 87 ? 14.076 -0.486 -12.661 1.00 86.81 87 GLN A C 1
ATOM 684 O O . GLN A 1 87 ? 13.832 -1.232 -13.613 1.00 86.81 87 GLN A O 1
ATOM 689 N N . SER A 1 88 ? 14.986 -0.792 -11.737 1.00 89.38 88 SER A N 1
ATOM 690 C CA . SER A 1 88 ? 15.662 -2.086 -11.698 1.00 89.38 88 SER A CA 1
ATOM 691 C C . SER A 1 88 ? 14.691 -3.218 -11.327 1.00 89.38 88 SER A C 1
ATOM 693 O O . SER A 1 88 ? 13.626 -3.009 -10.738 1.00 89.38 88 SER A O 1
ATOM 695 N N . ASN A 1 89 ? 15.058 -4.463 -11.648 1.00 89.19 89 ASN A N 1
ATOM 696 C CA . ASN A 1 89 ? 14.324 -5.643 -11.169 1.00 89.19 89 ASN A CA 1
ATOM 697 C C . ASN A 1 89 ? 14.252 -5.690 -9.640 1.00 89.19 89 ASN A C 1
ATOM 699 O O . ASN A 1 89 ? 13.191 -5.987 -9.096 1.00 89.19 89 ASN A O 1
ATOM 703 N N . ALA A 1 90 ? 15.359 -5.365 -8.967 1.00 91.06 90 ALA A N 1
ATOM 704 C CA . ALA A 1 90 ? 15.440 -5.356 -7.512 1.00 91.06 90 ALA A CA 1
ATOM 705 C C . ALA A 1 90 ? 14.421 -4.385 -6.899 1.00 91.06 90 ALA A C 1
ATOM 707 O O . ALA A 1 90 ? 13.634 -4.794 -6.053 1.00 91.06 90 ALA A O 1
ATOM 708 N N . LEU A 1 91 ? 14.342 -3.148 -7.403 1.00 91.75 91 LEU A N 1
ATOM 709 C CA . LEU A 1 91 ? 13.373 -2.164 -6.918 1.00 91.75 91 LEU A CA 1
ATOM 710 C C . LEU A 1 91 ? 11.924 -2.641 -7.109 1.00 91.75 91 LEU A C 1
ATOM 712 O O . LEU A 1 91 ? 11.119 -2.548 -6.185 1.00 91.75 91 LEU A O 1
ATOM 716 N N . ARG A 1 92 ? 11.598 -3.217 -8.275 1.00 90.31 92 ARG A N 1
ATOM 717 C CA . ARG A 1 92 ? 10.256 -3.772 -8.543 1.00 90.31 92 ARG A CA 1
ATOM 718 C C . ARG A 1 92 ? 9.885 -4.900 -7.580 1.00 90.31 92 ARG A C 1
ATOM 720 O O . ARG A 1 92 ? 8.730 -5.013 -7.168 1.00 90.31 92 ARG A O 1
ATOM 727 N N . LEU A 1 93 ? 10.850 -5.753 -7.236 1.00 90.75 93 LEU A N 1
ATOM 728 C CA . LEU A 1 93 ? 10.659 -6.820 -6.256 1.00 90.75 93 LEU A CA 1
ATOM 729 C C . LEU A 1 93 ? 10.465 -6.250 -4.849 1.00 90.75 93 LEU A C 1
ATOM 731 O O . LEU A 1 93 ? 9.521 -6.667 -4.182 1.00 90.75 93 LEU A O 1
ATOM 735 N N . THR A 1 94 ? 11.273 -5.266 -4.445 1.00 93.31 94 THR A N 1
ATOM 736 C CA . THR A 1 94 ? 11.141 -4.570 -3.157 1.00 93.31 94 THR A CA 1
ATOM 737 C C . THR A 1 94 ? 9.777 -3.903 -3.006 1.00 93.31 94 THR A C 1
ATOM 739 O O . THR A 1 94 ? 9.102 -4.116 -2.003 1.00 93.31 94 THR A O 1
ATOM 742 N N . GLN A 1 95 ? 9.332 -3.140 -4.008 1.00 93.62 95 GLN A N 1
ATOM 743 C CA . GLN A 1 95 ? 8.013 -2.501 -4.016 1.00 93.62 95 GLN A CA 1
ATOM 744 C C . GLN A 1 95 ? 6.898 -3.525 -3.788 1.00 93.62 95 GLN A C 1
ATOM 746 O O . GLN A 1 95 ? 6.028 -3.341 -2.938 1.00 93.62 95 GLN A O 1
ATOM 751 N N . ARG A 1 96 ? 6.940 -4.632 -4.539 1.00 92.81 96 ARG A N 1
ATOM 752 C CA . ARG A 1 96 ? 5.945 -5.701 -4.437 1.00 92.81 96 ARG A CA 1
ATOM 753 C C . ARG A 1 96 ? 5.989 -6.394 -3.075 1.00 92.81 96 ARG A C 1
ATOM 755 O O . ARG A 1 96 ? 4.931 -6.654 -2.513 1.00 92.81 96 ARG A O 1
ATOM 762 N N . ASP A 1 97 ? 7.176 -6.709 -2.558 1.00 94.25 97 ASP A N 1
ATOM 763 C CA . ASP A 1 97 ? 7.349 -7.324 -1.235 1.00 94.25 97 ASP A CA 1
ATOM 764 C C . ASP A 1 97 ? 6.790 -6.423 -0.129 1.00 94.25 97 ASP A C 1
ATOM 766 O O . ASP A 1 97 ? 5.977 -6.873 0.678 1.00 94.25 97 ASP A O 1
ATOM 770 N N . LEU A 1 98 ? 7.134 -5.134 -0.142 1.00 95.81 98 LEU A N 1
ATOM 771 C CA . LEU A 1 98 ? 6.683 -4.195 0.879 1.00 95.81 98 LEU A CA 1
ATOM 772 C C . LEU A 1 98 ? 5.160 -4.006 0.853 1.00 95.81 98 LEU A C 1
ATOM 774 O O . LEU A 1 98 ? 4.516 -4.099 1.898 1.00 95.81 98 LEU A O 1
ATOM 778 N N . VAL A 1 99 ? 4.565 -3.822 -0.332 1.00 96.31 99 VAL A N 1
ATOM 779 C CA . VAL A 1 99 ? 3.103 -3.711 -0.477 1.00 96.31 99 VAL A CA 1
ATOM 780 C C . VAL A 1 99 ? 2.403 -4.995 -0.024 1.00 96.31 99 VAL A C 1
ATOM 782 O O . VAL A 1 99 ? 1.411 -4.930 0.701 1.00 96.31 99 VAL A O 1
ATOM 785 N N . ASN A 1 100 ? 2.945 -6.167 -0.372 1.00 95.06 100 ASN A N 1
ATOM 786 C CA . ASN A 1 100 ? 2.420 -7.451 0.095 1.00 95.06 100 ASN A CA 1
ATOM 787 C C . ASN A 1 100 ? 2.440 -7.557 1.623 1.00 95.06 100 ASN A C 1
ATOM 789 O O . ASN A 1 100 ? 1.436 -7.952 2.216 1.00 95.06 100 ASN A O 1
ATOM 793 N N . ARG A 1 101 ? 3.560 -7.214 2.266 1.00 96.38 101 ARG A N 1
ATOM 794 C CA . ARG A 1 101 ? 3.701 -7.279 3.727 1.00 96.38 101 ARG A CA 1
ATOM 795 C C . ARG A 1 101 ? 2.742 -6.321 4.421 1.00 96.38 101 ARG A C 1
ATOM 797 O O . ARG A 1 101 ? 2.004 -6.748 5.300 1.00 96.38 101 ARG A O 1
ATOM 804 N N . ILE A 1 102 ? 2.665 -5.074 3.960 1.00 97.12 102 ILE A N 1
ATOM 805 C CA . ILE A 1 102 ? 1.720 -4.081 4.487 1.00 97.12 102 ILE A CA 1
ATOM 806 C C . ILE A 1 102 ? 0.281 -4.573 4.333 1.00 97.12 102 ILE A C 1
ATOM 808 O O . ILE A 1 102 ? -0.470 -4.564 5.301 1.00 97.12 102 ILE A O 1
ATOM 812 N N . SER A 1 103 ? -0.100 -5.073 3.153 1.00 96.00 103 SER A N 1
ATOM 813 C CA . SER A 1 103 ? -1.452 -5.604 2.933 1.00 96.00 103 SER A CA 1
ATOM 814 C C . SER A 1 103 ? -1.801 -6.755 3.886 1.00 96.00 103 SER A C 1
ATOM 816 O O . SER A 1 103 ? -2.944 -6.866 4.320 1.00 96.00 103 SER A O 1
ATOM 818 N N . ALA A 1 104 ? -0.817 -7.587 4.247 1.00 94.50 104 ALA A N 1
ATOM 819 C CA . ALA A 1 104 ? -1.004 -8.682 5.187 1.00 94.50 104 ALA A CA 1
ATOM 820 C C . ALA A 1 104 ? -1.201 -8.173 6.621 1.00 94.50 104 ALA A C 1
ATOM 822 O O . ALA A 1 104 ? -2.089 -8.669 7.309 1.00 94.50 104 ALA A O 1
ATOM 823 N N . LEU A 1 105 ? -0.431 -7.163 7.042 1.00 95.12 105 LEU A N 1
ATOM 824 C CA . LEU A 1 105 ? -0.555 -6.549 8.370 1.00 95.12 105 LEU A CA 1
ATOM 825 C C . LEU A 1 105 ? -1.915 -5.872 8.578 1.00 95.12 105 LEU A C 1
ATOM 827 O O . LEU A 1 105 ? -2.453 -5.894 9.678 1.00 95.12 105 LEU A O 1
ATOM 831 N N . ILE A 1 106 ? -2.494 -5.304 7.520 1.00 95.19 106 ILE A N 1
ATOM 832 C CA . ILE A 1 106 ? -3.773 -4.577 7.598 1.00 95.19 106 ILE A CA 1
ATOM 833 C C . ILE A 1 106 ? -4.981 -5.435 7.206 1.00 95.19 106 ILE A C 1
ATOM 835 O O . ILE A 1 106 ? -6.102 -4.933 7.155 1.00 95.19 106 ILE A O 1
ATOM 839 N N . ARG A 1 107 ? -4.777 -6.720 6.892 1.00 92.94 107 ARG A N 1
ATOM 840 C CA . ARG A 1 107 ? -5.826 -7.617 6.377 1.00 92.94 107 ARG A CA 1
ATOM 841 C C . ARG A 1 107 ? -7.048 -7.687 7.286 1.00 92.94 107 ARG A C 1
ATOM 843 O O . ARG A 1 107 ? -8.179 -7.737 6.798 1.00 92.94 107 ARG A O 1
ATOM 850 N N . ASP A 1 108 ? -6.785 -7.714 8.585 1.00 89.56 108 ASP A N 1
ATOM 851 C CA . ASP A 1 108 ? -7.776 -7.887 9.640 1.00 89.56 108 ASP A CA 1
ATOM 852 C C . ASP A 1 108 ? -8.161 -6.547 10.302 1.00 89.56 108 ASP A C 1
ATOM 854 O O . ASP A 1 108 ? -8.907 -6.532 11.277 1.00 89.56 108 ASP A O 1
ATOM 858 N N . PHE A 1 109 ? -7.702 -5.412 9.754 1.00 91.44 109 PHE A N 1
ATOM 859 C CA . PHE A 1 109 ? -8.079 -4.082 10.229 1.00 91.44 109 PHE A CA 1
ATOM 860 C C . PHE A 1 109 ? -9.581 -3.826 10.033 1.00 91.44 109 PHE A C 1
ATOM 862 O O . PHE A 1 109 ? -10.116 -3.918 8.922 1.00 91.44 109 PHE A O 1
ATOM 869 N N . ILE A 1 110 ? -10.256 -3.466 11.125 1.00 87.00 110 ILE A N 1
ATOM 870 C CA . ILE A 1 110 ? -11.693 -3.189 11.163 1.00 87.00 110 ILE A CA 1
ATOM 871 C C . ILE A 1 110 ? -11.891 -1.678 11.011 1.00 87.00 110 ILE A C 1
ATOM 873 O O . ILE A 1 110 ? -12.007 -0.940 11.983 1.00 87.00 110 ILE A O 1
ATOM 877 N N . GLY A 1 111 ? -11.901 -1.211 9.764 1.00 90.44 111 GLY A N 1
ATOM 878 C CA . GLY A 1 111 ? -12.096 0.198 9.434 1.00 90.44 111 GLY A CA 1
ATOM 879 C C . GLY A 1 111 ? -12.204 0.440 7.932 1.00 90.44 111 GLY A C 1
ATOM 880 O O . GLY A 1 111 ? -12.411 -0.486 7.139 1.00 90.44 111 GLY A O 1
ATOM 881 N N . GLU A 1 112 ? -12.076 1.703 7.530 1.00 95.12 112 GLU A N 1
ATOM 882 C CA . GLU A 1 112 ? -11.992 2.069 6.116 1.00 95.12 112 GLU A CA 1
ATOM 883 C C . GLU A 1 112 ? -10.538 2.124 5.655 1.00 95.12 112 GLU A C 1
ATOM 885 O O . GLU A 1 112 ? -9.723 2.831 6.239 1.00 95.12 112 GLU A O 1
ATOM 890 N N . VAL A 1 113 ? -10.219 1.430 4.566 1.00 97.06 113 VAL A N 1
ATOM 891 C CA . VAL A 1 113 ? -8.918 1.511 3.901 1.00 97.06 113 VAL A CA 1
ATOM 892 C C . VAL A 1 113 ? -9.094 2.225 2.569 1.00 97.06 113 VAL A C 1
ATOM 894 O O . VAL A 1 113 ? -9.880 1.807 1.722 1.00 97.06 113 VAL A O 1
ATOM 897 N N . GLU A 1 114 ? -8.349 3.301 2.354 1.00 97.75 114 GLU A N 1
ATOM 898 C CA . GLU A 1 114 ? -8.240 3.965 1.059 1.00 97.75 114 GLU A CA 1
ATOM 899 C C . GLU A 1 114 ? -6.795 3.853 0.575 1.00 97.75 114 GLU A C 1
ATOM 901 O O . GLU A 1 114 ? -5.877 4.310 1.246 1.00 97.75 114 GLU A O 1
ATOM 906 N N . VAL A 1 115 ? -6.588 3.249 -0.592 1.00 97.75 115 VAL A N 1
ATOM 907 C CA . VAL A 1 115 ? -5.276 3.142 -1.235 1.00 97.75 115 VAL A CA 1
ATOM 908 C C . VAL A 1 115 ? -5.252 4.101 -2.410 1.00 97.75 115 VAL A C 1
ATOM 910 O O . VAL A 1 115 ? -6.111 4.018 -3.281 1.00 97.75 115 VAL A O 1
ATOM 913 N N . ARG A 1 116 ? -4.283 5.008 -2.456 1.00 97.44 116 ARG A N 1
ATOM 914 C CA . ARG A 1 116 ? -4.049 5.920 -3.575 1.00 97.44 116 ARG A CA 1
ATOM 915 C C . ARG A 1 116 ? -2.748 5.544 -4.247 1.00 97.44 116 ARG A C 1
ATOM 917 O O . ARG A 1 116 ? -1.696 5.603 -3.625 1.00 97.44 116 ARG A O 1
ATOM 924 N N . PHE A 1 117 ? -2.842 5.164 -5.508 1.00 96.56 117 PHE A N 1
ATOM 925 C CA . PHE A 1 117 ? -1.712 4.845 -6.355 1.00 96.56 117 PHE A CA 1
ATOM 926 C C . PHE A 1 117 ? -1.481 5.973 -7.355 1.00 96.56 117 PHE A C 1
ATOM 928 O O . PHE A 1 117 ? -2.421 6.398 -8.039 1.00 96.56 117 PHE A O 1
ATOM 935 N N . GLN A 1 118 ? -0.233 6.424 -7.418 1.00 94.31 118 GLN A N 1
ATOM 936 C CA . GLN A 1 118 ? 0.259 7.408 -8.369 1.00 94.31 118 GLN A CA 1
ATOM 937 C C . GLN A 1 118 ? 1.500 6.869 -9.075 1.00 94.31 118 GLN A C 1
ATOM 939 O O . GLN A 1 118 ? 2.439 6.389 -8.435 1.00 94.31 118 GLN A O 1
ATOM 944 N N . SER A 1 119 ? 1.518 6.953 -10.398 1.00 91.00 119 SER A N 1
ATOM 945 C CA . SER A 1 119 ? 2.695 6.659 -11.201 1.00 91.00 119 SER A CA 1
ATOM 946 C C . SER A 1 119 ? 2.629 7.422 -12.521 1.00 91.00 119 SER A C 1
ATOM 948 O O . SER A 1 119 ? 1.557 7.515 -13.113 1.00 91.00 119 SER A O 1
ATOM 950 N N . PRO A 1 120 ? 3.760 7.931 -13.041 1.00 86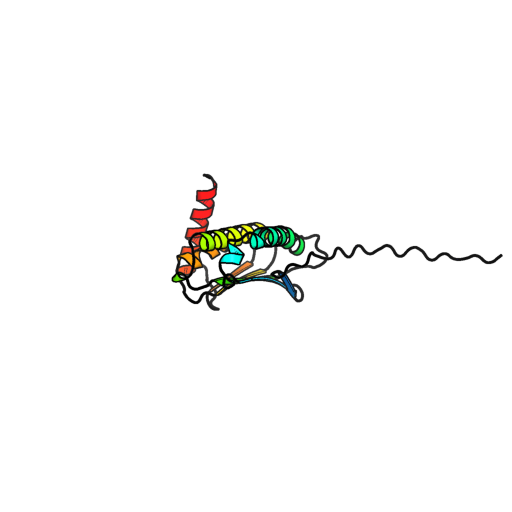.88 120 PRO A N 1
ATOM 951 C CA . PRO A 1 120 ? 3.750 8.651 -14.310 1.00 86.88 120 PRO A CA 1
ATOM 952 C C . PRO A 1 120 ? 3.370 7.752 -15.497 1.00 86.88 120 PRO A C 1
ATOM 954 O O . PRO A 1 120 ? 3.003 8.255 -16.555 1.00 86.88 120 PRO A O 1
ATOM 957 N N . GLU A 1 121 ? 3.440 6.427 -15.331 1.00 84.88 121 GLU A N 1
ATOM 958 C CA . GLU A 1 121 ? 3.043 5.445 -16.335 1.00 84.88 121 GLU A CA 1
ATOM 959 C C . GLU A 1 121 ? 2.091 4.409 -15.732 1.00 84.88 121 GLU A C 1
ATOM 961 O O . GLU A 1 121 ? 2.360 3.778 -14.710 1.00 84.88 121 GLU A O 1
ATOM 966 N N . MET A 1 122 ? 0.968 4.190 -16.414 1.00 82.81 122 MET A N 1
ATOM 967 C CA . MET A 1 122 ? -0.077 3.259 -15.995 1.00 82.81 122 MET A CA 1
ATOM 968 C C . MET A 1 122 ? 0.141 1.859 -16.577 1.00 82.81 122 MET A C 1
ATOM 970 O O . MET A 1 122 ? -0.698 1.310 -17.290 1.00 82.81 122 MET A O 1
ATOM 974 N N . GLU A 1 123 ? 1.293 1.262 -16.269 1.00 86.69 123 GLU A N 1
ATOM 975 C CA . GLU A 1 123 ? 1.641 -0.070 -16.757 1.00 86.69 123 GLU A CA 1
ATOM 976 C C . GLU A 1 123 ? 1.206 -1.190 -15.804 1.00 86.69 123 GLU A C 1
ATOM 978 O O . GLU A 1 123 ? 1.460 -1.156 -14.597 1.00 86.69 123 GLU A O 1
ATOM 983 N N . TRP A 1 124 ? 0.631 -2.265 -16.360 1.00 88.94 124 TRP A N 1
ATOM 984 C CA . TRP A 1 124 ? 0.129 -3.407 -15.579 1.00 88.94 124 TRP A CA 1
ATOM 985 C C . TRP A 1 124 ? 1.160 -3.974 -14.594 1.00 88.94 124 TRP A C 1
ATOM 987 O O . TRP A 1 124 ? 0.814 -4.342 -13.474 1.00 88.94 124 TRP A O 1
ATOM 997 N N . SER A 1 125 ? 2.439 -4.013 -14.975 1.00 84.06 125 SER A N 1
ATOM 998 C CA . SER A 1 125 ? 3.515 -4.513 -14.112 1.00 84.06 125 SER A CA 1
ATOM 999 C C . SER A 1 125 ? 3.670 -3.749 -12.797 1.00 84.06 125 SER A C 1
ATOM 1001 O O . SER A 1 125 ? 4.173 -4.338 -11.841 1.00 84.06 125 SER A O 1
ATOM 1003 N N . GLN A 1 126 ? 3.286 -2.469 -12.774 1.00 87.12 126 GLN A N 1
ATOM 1004 C CA . GLN A 1 126 ? 3.287 -1.624 -11.582 1.00 87.12 126 GLN A CA 1
ATOM 1005 C C . GLN A 1 126 ? 1.952 -1.753 -10.861 1.00 87.12 126 GLN A C 1
ATOM 1007 O O . GLN A 1 126 ? 1.927 -2.126 -9.697 1.00 87.12 126 GLN A O 1
ATOM 1012 N N . VAL A 1 127 ? 0.842 -1.567 -11.578 1.00 91.19 127 VAL A N 1
ATOM 1013 C CA . VAL A 1 127 ? -0.508 -1.552 -10.992 1.00 91.19 127 VAL A CA 1
ATOM 1014 C C . VAL A 1 127 ? -0.867 -2.874 -10.317 1.00 91.19 127 VAL A C 1
ATOM 1016 O O . VAL A 1 127 ? -1.558 -2.881 -9.302 1.00 91.19 127 VAL A O 1
ATOM 1019 N N . ARG A 1 128 ? -0.353 -4.007 -10.816 1.00 92.38 128 ARG A N 1
ATOM 1020 C CA . ARG A 1 128 ? -0.574 -5.323 -10.197 1.00 92.38 128 ARG A CA 1
ATOM 1021 C C . ARG A 1 128 ? -0.085 -5.415 -8.748 1.00 92.38 128 ARG A C 1
ATOM 1023 O O . ARG A 1 128 ? -0.532 -6.306 -8.036 1.00 92.38 128 ARG A O 1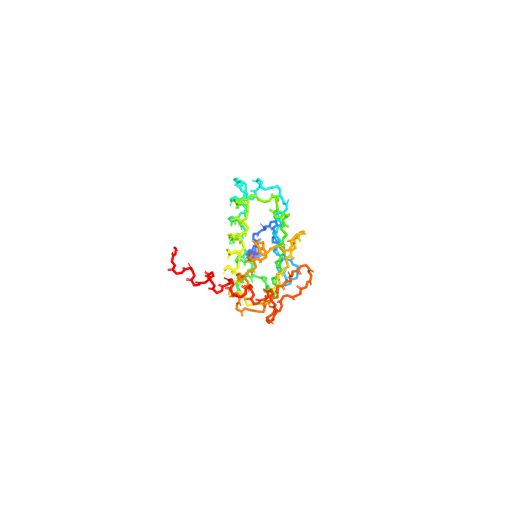
ATOM 1030 N N . CYS A 1 129 ? 0.796 -4.516 -8.290 1.00 91.75 129 CYS A N 1
ATOM 1031 C CA . CYS A 1 129 ? 1.198 -4.460 -6.883 1.00 91.75 129 CYS A CA 1
ATOM 1032 C C . CYS A 1 129 ? 0.012 -4.169 -5.951 1.00 91.75 129 CYS A C 1
ATOM 1034 O O . CYS A 1 129 ? 0.081 -4.518 -4.782 1.00 91.75 129 CYS A O 1
ATOM 1036 N N . LEU A 1 130 ? -1.081 -3.592 -6.466 1.00 95.00 130 LEU A N 1
ATOM 1037 C CA . LEU A 1 130 ? -2.296 -3.278 -5.714 1.00 95.00 130 LEU A CA 1
ATOM 1038 C C . LEU A 1 130 ? -3.207 -4.489 -5.491 1.00 95.00 130 LEU A C 1
ATOM 1040 O O . LEU A 1 130 ? -4.116 -4.417 -4.667 1.00 95.00 130 LEU A O 1
ATOM 1044 N N . ALA A 1 131 ? -2.983 -5.596 -6.207 1.00 95.19 131 ALA A N 1
ATOM 1045 C CA . ALA A 1 131 ? -3.812 -6.796 -6.118 1.00 95.19 131 ALA A CA 1
ATOM 1046 C C . ALA A 1 131 ? -4.041 -7.302 -4.676 1.00 95.19 131 ALA A C 1
ATOM 1048 O O . ALA A 1 131 ? -5.184 -7.620 -4.354 1.00 95.19 131 ALA A O 1
ATOM 1049 N N . PRO A 1 132 ? -3.048 -7.314 -3.763 1.00 95.25 132 PRO A N 1
ATOM 1050 C CA . PRO A 1 132 ? -3.250 -7.769 -2.386 1.00 95.25 132 PRO A CA 1
ATOM 1051 C C . PRO A 1 132 ? -4.340 -7.013 -1.616 1.00 95.25 132 PRO A C 1
ATOM 1053 O O . PRO A 1 132 ? -4.966 -7.584 -0.725 1.00 95.25 132 PRO A O 1
ATOM 1056 N N . PHE A 1 133 ? -4.630 -5.756 -1.975 1.00 95.12 133 PHE A N 1
ATOM 1057 C CA . PHE A 1 133 ? -5.680 -4.974 -1.317 1.00 95.12 133 PHE A CA 1
ATOM 1058 C C . PHE A 1 133 ? -7.102 -5.464 -1.642 1.00 95.12 133 PHE A C 1
ATOM 1060 O O . PHE A 1 133 ? -8.033 -5.163 -0.900 1.00 95.12 133 PHE A O 1
ATOM 1067 N N . TRP A 1 134 ? -7.284 -6.286 -2.684 1.00 91.25 134 TRP A N 1
ATOM 1068 C CA . TRP A 1 134 ? -8.550 -6.993 -2.930 1.00 91.25 134 TRP A CA 1
ATOM 1069 C C . TRP A 1 134 ? -8.816 -8.119 -1.922 1.00 91.25 134 TRP A C 1
ATOM 1071 O O . TRP A 1 134 ? -9.933 -8.630 -1.867 1.00 91.25 134 TRP A O 1
ATOM 1081 N N . GLY A 1 135 ? -7.809 -8.522 -1.143 1.00 88.75 135 GLY A N 1
ATOM 1082 C CA . GLY A 1 135 ? -7.931 -9.526 -0.089 1.00 88.75 135 GLY A CA 1
ATOM 1083 C C . GLY A 1 135 ? -8.325 -8.973 1.282 1.00 88.75 135 GLY A C 1
ATOM 1084 O O . GLY A 1 135 ? -8.419 -9.753 2.229 1.00 88.75 135 GLY A O 1
ATOM 1085 N N . LEU A 1 136 ? -8.517 -7.657 1.421 1.00 92.19 136 LEU A N 1
ATOM 1086 C CA . LEU A 1 136 ? -8.888 -7.046 2.699 1.00 92.19 136 LEU A CA 1
ATOM 1087 C C . LEU A 1 136 ? -10.346 -7.363 3.055 1.00 92.19 136 LEU A C 1
ATOM 1089 O O . LEU A 1 136 ? -11.223 -7.320 2.195 1.00 92.19 136 LEU A O 1
ATOM 1093 N N . LYS A 1 137 ? -10.611 -7.651 4.335 1.00 85.75 137 LYS A N 1
ATOM 1094 C CA . LYS A 1 137 ? -11.965 -7.980 4.822 1.00 85.75 137 LYS A CA 1
ATOM 1095 C C . LYS A 1 137 ? -12.874 -6.751 4.961 1.00 85.75 137 LYS A C 1
ATOM 1097 O O . LYS A 1 137 ? -14.091 -6.879 4.876 1.00 85.75 137 LYS A O 1
ATOM 1102 N N . GLY A 1 138 ? -12.288 -5.582 5.220 1.00 80.56 138 GLY A N 1
ATOM 1103 C CA . GLY A 1 138 ? -13.005 -4.336 5.492 1.00 80.56 138 GLY A CA 1
ATOM 1104 C C . GLY A 1 138 ? -13.401 -3.537 4.247 1.00 80.56 138 GLY A C 1
ATOM 1105 O O . GLY A 1 138 ? -13.232 -3.964 3.103 1.00 80.56 138 GLY A O 1
ATOM 1106 N N . LYS A 1 139 ? -13.903 -2.317 4.473 1.00 88.56 139 LYS A N 1
ATOM 1107 C CA . LYS A 1 139 ? -14.218 -1.368 3.398 1.00 88.56 139 LYS A CA 1
ATOM 1108 C C . LYS A 1 139 ? -12.919 -0.876 2.760 1.00 88.56 139 LYS A C 1
ATOM 1110 O O . LYS A 1 139 ? -12.294 0.041 3.283 1.00 88.56 139 LYS A O 1
ATOM 1115 N N . CYS A 1 140 ? -12.527 -1.450 1.625 1.00 92.38 140 CYS A N 1
ATOM 1116 C CA . CYS A 1 140 ? -11.357 -1.011 0.867 1.00 92.38 140 CYS A CA 1
ATOM 1117 C C . CYS A 1 140 ? -11.757 -0.238 -0.398 1.00 92.38 140 CYS A C 1
ATOM 1119 O O . CYS A 1 140 ? -12.596 -0.686 -1.179 1.00 92.38 140 CYS A O 1
ATOM 1121 N N . ARG A 1 141 ? -11.133 0.922 -0.621 1.00 94.88 141 ARG A N 1
ATOM 1122 C CA . ARG A 1 141 ? -11.239 1.716 -1.850 1.00 94.88 141 ARG A CA 1
ATOM 1123 C C . ARG A 1 141 ? -9.856 1.901 -2.452 1.00 94.88 141 ARG A C 1
ATOM 1125 O O . ARG A 1 141 ? -9.019 2.574 -1.862 1.00 94.88 141 ARG A O 1
ATOM 1132 N N . VAL A 1 142 ? -9.636 1.362 -3.645 1.00 95.00 142 VAL A N 1
ATOM 1133 C CA . VAL A 1 142 ? -8.395 1.574 -4.396 1.00 95.00 142 VAL A CA 1
ATOM 1134 C C . VAL A 1 142 ? -8.622 2.671 -5.428 1.00 95.00 142 VAL A C 1
ATOM 1136 O O . VAL A 1 142 ? -9.556 2.605 -6.225 1.00 95.00 142 VAL A O 1
ATOM 1139 N N . ARG A 1 143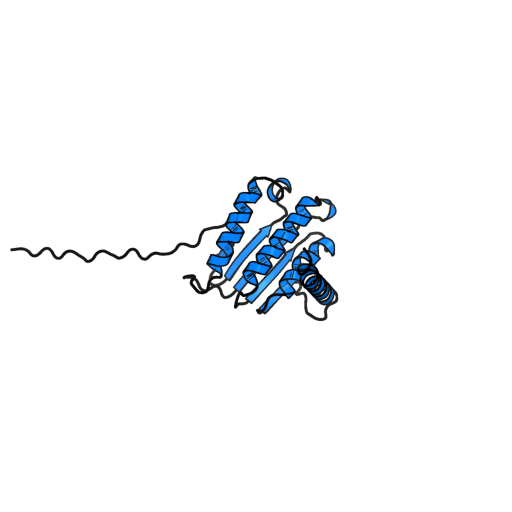 ? -7.778 3.698 -5.400 1.00 95.25 143 ARG A N 1
ATOM 1140 C CA . ARG A 1 143 ? -7.738 4.797 -6.357 1.00 95.25 143 ARG A CA 1
ATOM 1141 C C . ARG A 1 143 ? -6.452 4.735 -7.154 1.00 95.25 143 ARG A C 1
ATOM 1143 O O . ARG A 1 143 ? -5.375 4.620 -6.584 1.00 95.25 143 ARG A O 1
ATOM 1150 N N . VAL A 1 144 ? -6.584 4.881 -8.458 1.00 92.81 144 VAL A N 1
ATOM 1151 C CA . VAL A 1 144 ? -5.484 4.922 -9.414 1.00 92.81 144 VAL A CA 1
ATOM 1152 C C . VAL A 1 144 ? -5.631 6.226 -10.183 1.00 92.81 144 VAL A C 1
ATOM 1154 O O . VAL A 1 144 ? -6.684 6.453 -10.782 1.00 92.81 144 VAL A O 1
ATOM 1157 N N . GLU A 1 145 ? -4.638 7.115 -10.097 1.00 86.81 145 GLU A N 1
ATOM 1158 C CA . GLU A 1 145 ? -4.684 8.448 -10.731 1.00 86.81 145 GLU A CA 1
ATOM 1159 C C . GLU A 1 145 ? -5.981 9.218 -10.401 1.00 86.81 145 GLU A C 1
ATOM 1161 O O . GLU A 1 145 ? -6.686 9.753 -11.256 1.00 86.81 145 GLU A O 1
ATOM 1166 N N . GLY A 1 146 ? -6.371 9.188 -9.122 1.00 84.19 146 GLY A N 1
ATOM 1167 C CA . GLY A 1 146 ? -7.571 9.856 -8.603 1.00 84.19 146 GLY A CA 1
ATOM 1168 C C . GLY A 1 146 ? -8.897 9.120 -8.845 1.00 84.19 146 GLY A C 1
ATOM 1169 O O . GLY A 1 146 ? -9.882 9.405 -8.153 1.00 84.19 146 GLY A O 1
ATOM 1170 N N . ARG A 1 147 ? -8.941 8.123 -9.737 1.00 87.88 147 ARG A N 1
ATOM 1171 C CA . ARG A 1 147 ? -10.163 7.374 -10.079 1.00 87.88 147 ARG A CA 1
ATOM 1172 C C . ARG A 1 147 ? -10.316 6.125 -9.220 1.00 87.88 147 ARG A C 1
ATOM 1174 O O . ARG A 1 147 ? -9.358 5.385 -9.035 1.00 87.88 147 ARG A O 1
ATOM 1181 N N . VAL A 1 148 ? -11.522 5.876 -8.706 1.00 90.69 148 VAL A N 1
ATOM 1182 C CA . VAL A 1 148 ? -11.818 4.655 -7.937 1.00 90.69 148 VAL A CA 1
ATOM 1183 C C . VAL A 1 148 ? -11.871 3.456 -8.884 1.00 90.69 148 VAL A C 1
ATOM 1185 O O . VAL A 1 148 ? -12.594 3.482 -9.878 1.00 90.69 148 VAL A O 1
ATOM 1188 N N . VAL A 1 149 ? -11.133 2.398 -8.557 1.00 91.12 149 VAL A N 1
ATOM 1189 C CA . VAL A 1 149 ? -11.175 1.121 -9.270 1.00 91.12 149 VAL A CA 1
ATOM 1190 C C . VAL A 1 149 ? -12.301 0.274 -8.683 1.00 91.12 149 VAL A C 1
ATOM 1192 O O . VAL A 1 149 ? -12.199 -0.239 -7.571 1.00 91.12 149 VAL A O 1
ATOM 1195 N N . MET A 1 150 ? -13.395 0.150 -9.431 1.00 84.56 150 MET A N 1
ATOM 1196 C CA . MET A 1 150 ? -14.593 -0.576 -9.002 1.00 84.56 150 MET A CA 1
ATOM 1197 C C . MET A 1 150 ? -14.513 -2.064 -9.367 1.00 84.56 150 MET A C 1
ATOM 1199 O O . MET A 1 150 ? -13.929 -2.432 -10.392 1.00 84.56 150 MET A O 1
ATOM 1203 N N . GLY A 1 151 ? -15.165 -2.921 -8.575 1.00 77.75 151 GLY A N 1
ATOM 1204 C CA . GLY A 1 151 ? -15.494 -4.283 -9.013 1.00 77.75 151 GLY A CA 1
ATOM 1205 C C . GLY A 1 151 ? -16.379 -4.237 -10.265 1.00 77.75 151 GLY A C 1
ATOM 1206 O O . GLY A 1 151 ? -17.262 -3.388 -10.345 1.00 77.75 151 GLY A O 1
ATOM 1207 N N . GLY A 1 152 ? -16.110 -5.093 -11.252 1.00 79.94 152 GLY A N 1
ATOM 1208 C CA . GLY A 1 152 ? -16.757 -5.063 -12.568 1.00 79.94 152 GLY A CA 1
ATOM 1209 C C . GLY A 1 152 ? -16.080 -4.165 -13.612 1.00 79.94 152 GLY A C 1
ATOM 1210 O O . GLY A 1 152 ? -16.398 -4.277 -14.791 1.00 79.94 152 GLY A O 1
ATOM 1211 N N . SER A 1 153 ? -15.124 -3.308 -13.229 1.00 90.06 153 SER A N 1
ATOM 1212 C CA . SER A 1 153 ? -14.267 -2.620 -14.208 1.00 90.06 153 SER A CA 1
ATOM 1213 C C . SER A 1 153 ? -13.180 -3.560 -14.739 1.00 90.06 153 SER A C 1
ATOM 1215 O O . SER A 1 153 ? -12.736 -4.448 -14.011 1.00 90.06 153 SER A O 1
ATOM 1217 N N . GLU A 1 154 ? -12.690 -3.337 -15.965 1.00 91.25 154 GLU A N 1
ATOM 1218 C CA . GLU A 1 154 ? -11.612 -4.153 -16.554 1.00 91.25 154 GLU A CA 1
ATOM 1219 C C . GLU A 1 154 ? -10.398 -4.245 -15.614 1.00 91.25 154 GLU A C 1
ATOM 1221 O O . GLU A 1 154 ? -9.904 -5.331 -15.307 1.00 91.25 154 GLU A O 1
ATOM 1226 N N . LEU A 1 155 ? -9.951 -3.101 -15.088 1.00 91.00 155 LEU A N 1
ATOM 1227 C CA . LEU A 1 155 ? -8.819 -3.051 -14.170 1.00 91.00 155 LEU A CA 1
ATOM 1228 C C . LEU A 1 155 ? -9.123 -3.749 -12.836 1.00 91.00 155 LEU A C 1
ATOM 1230 O O . LEU A 1 155 ? -8.270 -4.466 -12.311 1.00 91.00 155 LEU A O 1
ATOM 1234 N N . GLY A 1 156 ? -10.332 -3.570 -12.300 1.00 92.31 156 GLY A N 1
ATOM 1235 C CA . GLY A 1 156 ? -10.762 -4.214 -11.061 1.00 92.31 156 GLY A CA 1
ATOM 1236 C C . GLY A 1 156 ? -10.823 -5.737 -11.173 1.00 92.31 156 GLY A C 1
ATOM 1237 O O . GLY A 1 156 ? -10.348 -6.431 -10.274 1.00 92.31 156 GLY A O 1
ATOM 1238 N N . GLU A 1 157 ? -11.340 -6.271 -12.282 1.00 93.75 157 GLU A N 1
ATOM 1239 C CA . GLU A 1 157 ? -11.363 -7.716 -12.531 1.00 93.75 157 GLU A CA 1
ATOM 1240 C C . GLU A 1 157 ? -9.956 -8.278 -12.758 1.00 93.75 157 GLU A C 1
ATOM 1242 O O . GLU A 1 157 ? -9.627 -9.339 -12.223 1.00 93.75 157 GLU A O 1
ATOM 1247 N N . ARG A 1 158 ? -9.076 -7.548 -13.458 1.00 94.44 158 ARG A N 1
ATOM 1248 C CA . ARG A 1 158 ? -7.664 -7.943 -13.610 1.00 94.44 158 ARG A CA 1
ATOM 1249 C C . ARG A 1 158 ? -6.939 -8.012 -12.266 1.00 94.44 158 ARG A C 1
ATOM 1251 O O . ARG A 1 158 ? -6.240 -8.993 -12.010 1.00 94.44 158 ARG A O 1
ATOM 1258 N N . LEU A 1 159 ? -7.115 -7.015 -11.395 1.00 94.25 159 LEU A N 1
ATOM 1259 C CA . LEU A 1 159 ? -6.513 -6.995 -10.053 1.00 94.25 159 LEU A CA 1
ATOM 1260 C C . LEU A 1 159 ? -7.069 -8.102 -9.160 1.00 94.25 159 LEU A C 1
ATOM 1262 O O . LEU A 1 159 ? -6.303 -8.794 -8.490 1.00 94.25 159 LEU A O 1
ATOM 1266 N N . ARG A 1 160 ? -8.380 -8.350 -9.220 1.00 92.88 160 ARG A N 1
ATOM 1267 C CA . ARG A 1 160 ? -9.010 -9.482 -8.533 1.00 92.88 160 ARG A CA 1
ATOM 1268 C C . ARG A 1 160 ? -8.458 -10.825 -9.023 1.00 92.88 160 ARG A C 1
ATOM 1270 O O . ARG A 1 160 ? -8.194 -11.705 -8.208 1.00 92.88 160 ARG A O 1
ATOM 1277 N N . GLY A 1 161 ? -8.276 -10.994 -10.332 1.00 94.00 161 GLY A N 1
ATOM 1278 C CA . GLY A 1 161 ? -7.691 -12.201 -10.920 1.00 94.00 161 GLY A CA 1
ATOM 1279 C C . GLY A 1 161 ? -6.219 -12.402 -10.545 1.00 94.00 161 GLY A C 1
ATOM 1280 O O . GLY A 1 161 ? -5.795 -13.526 -10.290 1.00 94.00 161 GLY A O 1
ATOM 1281 N N . GLU A 1 162 ? -5.431 -11.326 -10.470 1.00 94.56 162 GLU A N 1
ATOM 1282 C CA . GLU A 1 162 ? -4.062 -11.372 -9.934 1.00 94.56 162 GLU A CA 1
ATOM 1283 C C . GLU A 1 162 ? -4.056 -11.789 -8.459 1.00 94.56 162 GLU A C 1
ATOM 1285 O O . GLU A 1 162 ? -3.311 -12.692 -8.094 1.00 94.56 162 GLU A O 1
ATOM 1290 N N . TRP A 1 163 ? -4.931 -11.216 -7.627 1.00 93.44 163 TRP A N 1
ATOM 1291 C CA . TRP A 1 163 ? -5.048 -11.596 -6.217 1.00 93.44 163 TRP A CA 1
ATOM 1292 C C . TRP A 1 163 ? -5.350 -13.087 -6.034 1.00 93.44 163 TRP A C 1
ATOM 1294 O O . TRP A 1 163 ? -4.685 -13.751 -5.240 1.00 93.44 163 TRP A O 1
ATOM 1304 N N . ARG A 1 164 ? -6.308 -13.637 -6.795 1.00 92.31 164 ARG A N 1
ATOM 1305 C CA . ARG A 1 164 ? -6.626 -15.077 -6.745 1.00 92.31 164 ARG A CA 1
ATOM 1306 C C . ARG A 1 164 ? -5.400 -15.932 -7.060 1.00 92.31 164 ARG A C 1
ATOM 1308 O O . ARG A 1 164 ? -5.055 -16.792 -6.257 1.00 92.31 164 ARG A O 1
ATOM 1315 N N . ARG A 1 165 ? -4.681 -15.608 -8.143 1.00 91.44 165 ARG A N 1
ATOM 1316 C CA . ARG A 1 165 ? -3.431 -16.290 -8.518 1.00 91.44 165 ARG A CA 1
ATOM 1317 C C . ARG A 1 165 ? -2.365 -16.197 -7.428 1.00 91.44 165 ARG A C 1
ATOM 1319 O O . ARG A 1 165 ? -1.692 -17.181 -7.152 1.00 91.44 165 ARG A O 1
ATOM 1326 N N . MET A 1 166 ? -2.215 -15.035 -6.791 1.00 89.25 166 MET A N 1
ATOM 1327 C CA . MET A 1 166 ? -1.261 -14.848 -5.691 1.00 89.25 166 MET A CA 1
ATOM 1328 C C . MET A 1 166 ? -1.627 -15.665 -4.449 1.00 89.25 166 MET A C 1
ATOM 1330 O O . MET A 1 166 ? -0.731 -16.135 -3.756 1.00 89.25 166 MET A O 1
ATOM 1334 N N . ARG A 1 167 ? -2.921 -15.815 -4.148 1.00 85.62 167 ARG A N 1
ATOM 1335 C CA . ARG A 1 167 ? -3.406 -16.621 -3.021 1.00 85.62 167 ARG A CA 1
ATOM 1336 C C . ARG A 1 167 ? -3.211 -18.114 -3.281 1.00 85.62 167 ARG A C 1
ATOM 1338 O O . ARG A 1 167 ? -2.719 -18.809 -2.407 1.00 85.62 167 ARG A O 1
ATOM 1345 N N . GLU A 1 168 ? -3.567 -18.577 -4.474 1.00 83.50 168 GLU A N 1
ATOM 1346 C CA . GLU A 1 168 ? -3.457 -19.985 -4.882 1.00 83.50 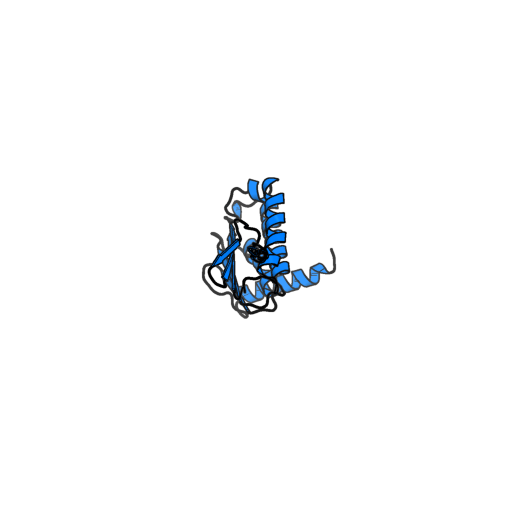168 GLU A CA 1
ATOM 1347 C C . GLU A 1 168 ? -1.990 -20.414 -5.050 1.00 83.50 168 GLU A C 1
ATOM 1349 O O . GLU A 1 168 ? -1.610 -21.506 -4.653 1.00 83.50 168 GLU A O 1
ATOM 1354 N N . GLY A 1 169 ? -1.124 -19.522 -5.541 1.00 67.38 169 GLY A N 1
ATOM 1355 C CA . GLY A 1 169 ? 0.315 -19.779 -5.650 1.00 67.38 169 GLY A CA 1
ATOM 1356 C C . GLY A 1 169 ? 1.094 -19.727 -4.327 1.00 67.38 169 GLY A C 1
ATOM 1357 O O . GLY A 1 169 ? 2.282 -20.035 -4.325 1.00 67.38 169 GLY A O 1
ATOM 1358 N N . ARG A 1 170 ? 0.468 -19.328 -3.208 1.00 54.09 170 ARG A N 1
ATOM 1359 C CA . ARG A 1 170 ? 1.096 -19.283 -1.871 1.00 54.09 170 ARG A CA 1
ATOM 1360 C C . ARG A 1 170 ? 1.014 -20.604 -1.097 1.00 54.09 170 ARG A C 1
ATOM 1362 O O . ARG A 1 170 ? 1.588 -20.676 -0.019 1.00 54.09 170 ARG A O 1
ATOM 1369 N N . GLU A 1 171 ? 0.366 -21.638 -1.634 1.00 40.53 171 GLU A N 1
ATOM 1370 C CA . GLU A 1 171 ? 0.432 -23.003 -1.079 1.00 40.53 171 GLU A CA 1
ATOM 1371 C C . GLU A 1 171 ? 1.661 -23.797 -1.575 1.00 40.53 171 GLU A C 1
ATOM 1373 O O . GLU A 1 171 ? 1.814 -24.963 -1.226 1.00 40.53 171 GLU A O 1
ATOM 1378 N N . GLY A 1 172 ? 2.554 -23.188 -2.373 1.00 32.94 172 GLY A N 1
ATOM 1379 C CA . GLY A 1 172 ? 3.640 -23.900 -3.063 1.00 32.94 172 GLY A CA 1
ATOM 1380 C C . GLY A 1 172 ? 5.027 -23.247 -3.049 1.00 32.94 172 GLY A C 1
ATOM 1381 O O . GLY A 1 172 ? 5.809 -23.542 -3.951 1.00 32.94 172 GLY A O 1
ATOM 1382 N N . TYR A 1 173 ? 5.341 -22.377 -2.082 1.00 31.75 173 TYR A N 1
ATOM 1383 C CA . TYR A 1 173 ? 6.708 -21.877 -1.853 1.00 31.75 173 TYR A CA 1
ATOM 1384 C C . TYR A 1 173 ? 7.049 -21.820 -0.369 1.00 31.75 173 TYR A C 1
ATOM 1386 O O . TYR A 1 173 ? 6.300 -21.139 0.367 1.00 31.75 173 TYR A O 1
#

pLDDT: mean 86.21, std 14.39, range [31.75, 98.25]

Organism: Hyaloscypha variabilis (strain UAMH 11265 / GT02V1 / F) (NCBI:txid1149755)

Sequence (173 aa):
MSSNLSDPPISPEDTTTLPSHPTLKITGITLHLTLDFTLPSTFWTGEEFIPYRASLLDSLPLYLSPTSTQTIAKLLIHLTFPHRRLQSNALRLTQRDLVNRISALIRDFIGEVEVRFQSPEMEWSQVRCLAPFWGLKGKCRVRVEGRVVMGGSELGERLRGEWRRMREGREGY

Foldseek 3Di:
DDDPDDDDDDDPPPPVDQDDAPQWDDDQLETGGEDALPPDLCCLQHPVVPVNLVCCLVRVLQSQDPPNPGHRQEYEYEAEDEDPVPDDPSSLVSLLVSLLSVLVSCQARAHEYEYEYHYPDPDPSNLLSCLSVVNHPYHYWYHYPNHTDDPVDPSNVVSPVSNVVVVVCVVPD

Secondary structure (DSSP, 8-state):
-----PPPP-------PPPPBTTEEEETTEEEEEEETTS-HHHHHSTTHHHHHHHHHHHHHHHH-TT-SS---EEEEEEE---GGG--HHHHHHHHHHHHHHHHHTTT--SEEEEEEE-SS--HHHHGGGGGGGG-SSEEEEEETTEE--TTSHHHHHHHHHHHHHHHGGG--